Protein AF-A0A3N5WA86-F1 (afdb_monomer)

Sequence (117 aa):
MMRLDRMAFIHIVVSLFLLVSLILGGTAHGENGILPVDRFRGGVNGEGNPTGWKLEKTPGPNSRYVIEKEKEDYLLRLLSVNDGFGLRKEISFDIRQYPYLSWWWKAGQLPKGGDIR

Foldseek 3Di:
DDDDPPVNVVVVVVVVVVVVVVVPPDPPPLCLDDDDPDQLPQAADPVRHRVQKDKPDDADPVWDWDWDDDPPTIDIDTGHDPDDIDIDHDDDDDCVSVVDDDDDDDDPDAPDVRPPD

Nearest PDB structures (foldseek):
  2aze-assembly1_B  TM=3.548E-01  e=7.600E-01  Homo sapiens
  4ec7-assembly1_B  TM=2.720E-01  e=2.984E+00  Naja atra
  1b35-assembly1_B  TM=3.211E-01  e=3.871E+00  Cricket paralysis virus

Mean predicted aligned error: 11.3 Å

Secondary structure (DSSP, 8-state):
-----HHHHHHHHHHHHHHHHHHH------------S--STT-B-TTSSBTTEEESSPPPTT-EEEEEEETTEEEEEEE-SSS---EEE-----TTT----------S-PPTT----

Solvent-accessible surface area (backbone atoms only — not comparable to full-atom values): 8057 Å² total; per-residue (Å²): 137,83,83,74,52,73,64,59,55,50,51,51,54,53,52,50,51,52,52,50,50,60,72,66,56,69,82,82,76,81,76,88,67,83,83,79,90,76,58,62,79,73,47,57,43,100,85,68,37,50,58,78,42,43,77,74,44,85,61,52,98,80,23,51,72,48,82,43,77,57,92,96,44,39,43,80,48,78,47,71,57,100,60,82,64,51,74,48,65,87,83,89,79,60,55,91,81,55,78,70,90,83,86,87,86,78,85,89,72,74,60,92,83,60,72,84,124

Radius of gyration: 28.8 Å; Cα contacts (8 Å, |Δi|>4): 85; chains: 1; bounding box: 54×28×96 Å

pLDDT: mean 87.56, std 12.15, range [43.56, 97.19]

Structure (mmCIF, N/CA/C/O backbone):
data_AF-A0A3N5WA86-F1
#
_entry.id   AF-A0A3N5WA86-F1
#
loop_
_atom_site.group_PDB
_atom_site.id
_atom_site.type_symbol
_atom_site.label_atom_id
_atom_site.label_alt_id
_atom_site.label_comp_id
_atom_site.label_asym_id
_atom_site.label_entity_id
_atom_site.label_seq_id
_atom_site.pdbx_PDB_ins_code
_atom_site.Cartn_x
_atom_site.Cartn_y
_atom_site.Cartn_z
_atom_site.occupancy
_atom_site.B_iso_or_equiv
_atom_site.auth_seq_id
_atom_site.auth_comp_id
_atom_site.auth_asym_id
_atom_site.auth_atom_id
_atom_site.pdbx_PDB_model_num
ATOM 1 N N . MET A 1 1 ? -29.732 0.638 70.028 1.00 43.56 1 MET A N 1
ATOM 2 C CA . MET A 1 1 ? -30.154 -0.440 69.105 1.00 43.56 1 MET A CA 1
ATOM 3 C C . MET A 1 1 ? -31.140 0.166 68.111 1.00 43.56 1 MET A C 1
ATOM 5 O O . MET A 1 1 ? -32.302 0.352 68.442 1.00 43.56 1 MET A O 1
ATOM 9 N N . MET A 1 2 ? -30.642 0.638 66.967 1.00 49.19 2 MET A N 1
ATOM 10 C CA . MET A 1 2 ? -31.383 1.499 66.036 1.00 49.19 2 MET A CA 1
ATOM 11 C C . MET A 1 2 ? -32.159 0.616 65.047 1.00 49.19 2 MET A C 1
ATOM 13 O O . MET A 1 2 ? -31.551 -0.054 64.216 1.00 49.19 2 MET A O 1
ATOM 17 N N . ARG A 1 3 ? -33.493 0.551 65.174 1.00 60.25 3 ARG A N 1
ATOM 18 C CA . ARG A 1 3 ? -34.367 -0.086 64.175 1.00 60.25 3 ARG A CA 1
ATOM 19 C C . ARG A 1 3 ? -34.386 0.818 62.948 1.00 60.25 3 ARG A C 1
ATOM 21 O O . ARG A 1 3 ? -35.116 1.801 62.919 1.00 60.25 3 ARG A O 1
ATOM 28 N N . LEU A 1 4 ? -33.535 0.515 61.975 1.00 60.59 4 LEU A N 1
ATOM 29 C CA . LEU A 1 4 ? -33.608 1.149 60.669 1.00 60.59 4 LEU A CA 1
ATOM 30 C C . LEU A 1 4 ? -34.960 0.776 60.051 1.00 60.59 4 LEU A C 1
ATOM 32 O O . LEU A 1 4 ? -35.298 -0.407 59.971 1.00 60.59 4 LEU A O 1
ATOM 36 N N . ASP A 1 5 ? -35.748 1.785 59.691 1.00 80.12 5 ASP A N 1
ATOM 37 C CA . ASP A 1 5 ? -37.087 1.586 59.152 1.00 80.12 5 ASP A CA 1
ATOM 38 C C . ASP A 1 5 ? -36.992 0.731 57.882 1.00 80.12 5 ASP A C 1
ATOM 40 O O . ASP A 1 5 ? -36.166 0.993 57.003 1.00 80.12 5 ASP A O 1
ATOM 44 N N . ARG A 1 6 ? -37.787 -0.339 57.791 1.00 76.25 6 ARG A N 1
ATOM 45 C CA . ARG A 1 6 ? -37.626 -1.374 56.750 1.00 76.25 6 ARG A CA 1
ATOM 46 C C . ARG A 1 6 ? -37.711 -0.779 55.337 1.00 76.25 6 ARG A C 1
ATOM 48 O O . ARG A 1 6 ? -37.039 -1.258 54.429 1.00 76.25 6 ARG A O 1
ATOM 55 N N . MET A 1 7 ? -38.476 0.302 55.183 1.00 77.12 7 MET A N 1
ATOM 56 C CA . MET A 1 7 ? -38.585 1.084 53.948 1.00 77.12 7 MET A CA 1
ATOM 57 C C . MET A 1 7 ? -37.319 1.896 53.642 1.00 77.12 7 MET A C 1
ATOM 59 O O . MET A 1 7 ? -36.867 1.914 52.500 1.00 77.12 7 MET A O 1
ATOM 63 N N . ALA A 1 8 ? -36.692 2.507 54.652 1.00 81.06 8 ALA A N 1
ATOM 64 C CA . ALA A 1 8 ? -35.442 3.250 54.485 1.00 81.06 8 ALA A CA 1
ATOM 65 C C . ALA A 1 8 ? -34.293 2.329 54.047 1.00 81.06 8 ALA A C 1
ATOM 67 O O . ALA A 1 8 ? -33.507 2.690 53.173 1.00 81.06 8 ALA A O 1
ATOM 68 N N . PHE A 1 9 ? -34.240 1.106 54.586 1.00 83.75 9 PHE A N 1
ATOM 69 C CA . PHE A 1 9 ? -33.268 0.098 54.157 1.00 83.75 9 PHE A CA 1
ATOM 70 C C . PHE A 1 9 ? -33.450 -0.293 52.682 1.00 83.75 9 PHE A C 1
ATOM 72 O O . PHE A 1 9 ? -32.474 -0.352 51.936 1.00 83.75 9 PHE A O 1
ATOM 79 N N . ILE A 1 10 ? -34.695 -0.493 52.233 1.00 87.19 10 ILE A N 1
ATOM 80 C CA . ILE A 1 10 ? -35.001 -0.831 50.834 1.00 87.19 10 ILE A CA 1
ATOM 81 C C . ILE A 1 10 ? -34.590 0.308 49.893 1.00 87.19 10 ILE A C 1
ATOM 83 O O . ILE A 1 10 ? -33.934 0.056 48.883 1.00 87.19 10 ILE A O 1
ATOM 87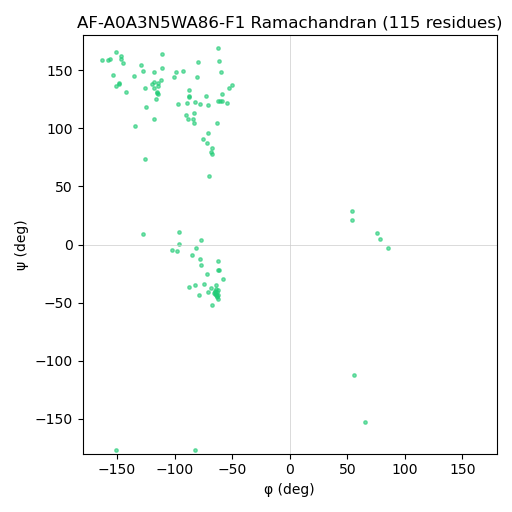 N N . HIS A 1 11 ? -34.905 1.560 50.232 1.00 88.62 11 HIS A N 1
ATOM 88 C CA . HIS A 1 11 ? -34.523 2.710 49.408 1.00 88.62 11 HIS A CA 1
ATOM 89 C C . HIS A 1 11 ? -33.006 2.874 49.285 1.00 88.62 11 HIS A C 1
ATOM 91 O O . HIS A 1 11 ? -32.518 3.171 48.193 1.00 88.62 11 HIS A O 1
ATOM 97 N N . ILE A 1 12 ? -32.257 2.637 50.366 1.00 92.31 12 ILE A N 1
ATOM 98 C CA . ILE A 1 12 ? -30.789 2.678 50.343 1.00 92.31 12 ILE A CA 1
ATOM 99 C C . ILE A 1 12 ? -30.237 1.605 49.403 1.00 92.31 12 ILE A C 1
ATOM 101 O O . ILE A 1 12 ? -29.397 1.913 48.561 1.00 92.31 12 ILE A O 1
ATOM 105 N N . VAL A 1 13 ? -30.733 0.369 49.493 1.00 92.88 13 VAL A N 1
ATOM 106 C CA . VAL A 1 13 ? -30.267 -0.738 48.642 1.00 92.88 13 VAL A CA 1
ATOM 107 C C . VAL A 1 13 ? -30.584 -0.481 47.166 1.00 92.88 13 VAL A C 1
ATOM 109 O O . VAL A 1 13 ? -29.716 -0.676 46.319 1.00 92.88 13 VAL A O 1
ATOM 112 N N . VAL A 1 14 ? -31.785 0.014 46.850 1.00 92.69 14 VAL A N 1
ATOM 113 C CA . VAL A 1 14 ? -32.172 0.356 45.469 1.00 92.69 14 VAL A CA 1
ATOM 114 C C . VAL A 1 14 ? -31.314 1.496 44.925 1.00 92.69 14 VAL A C 1
ATOM 116 O O . VAL A 1 14 ? -30.828 1.415 43.800 1.00 92.69 14 VAL A O 1
ATOM 119 N N . SER A 1 15 ? -31.070 2.531 45.731 1.00 91.50 15 SER A N 1
ATOM 120 C CA . SER A 1 15 ? -30.235 3.669 45.329 1.00 91.50 15 SER A CA 1
ATOM 121 C C . SER A 1 15 ? -28.788 3.240 45.089 1.00 91.50 15 SER A C 1
ATOM 123 O O . SER A 1 15 ? -28.181 3.658 44.107 1.00 91.50 15 SER A O 1
ATOM 125 N N . LEU A 1 16 ? -28.253 2.356 45.938 1.00 93.00 16 LEU A N 1
ATOM 126 C CA . LEU A 1 16 ? -26.912 1.798 45.778 1.00 93.00 16 LEU A CA 1
ATOM 127 C C . LEU A 1 16 ? -26.816 0.934 44.514 1.00 93.00 16 LEU A C 1
ATOM 129 O O . LEU A 1 16 ? -25.855 1.052 43.762 1.00 93.00 16 LEU A O 1
ATOM 133 N N . PHE A 1 17 ? -27.832 0.112 44.244 1.00 90.50 17 PHE A N 1
ATOM 134 C CA . PHE A 1 17 ? -27.888 -0.725 43.048 1.00 90.50 17 PHE A CA 1
ATOM 135 C C . PHE A 1 17 ? -27.965 0.113 41.762 1.00 90.50 17 PHE A C 1
ATOM 137 O O . PHE A 1 17 ? -27.267 -0.181 40.790 1.00 90.50 17 PHE A O 1
ATOM 144 N N . LEU A 1 18 ? -28.752 1.194 41.763 1.00 89.06 18 LEU A N 1
ATOM 145 C CA . LEU A 1 18 ? -28.836 2.137 40.643 1.00 89.06 18 LEU A CA 1
ATOM 146 C C . LEU A 1 18 ? -27.518 2.888 40.427 1.00 89.06 18 LEU A C 1
ATOM 148 O O . LEU A 1 18 ? -27.073 3.018 39.289 1.00 89.06 18 LEU A O 1
ATOM 152 N N . LEU A 1 19 ? -26.862 3.325 41.506 1.00 88.69 19 LEU A N 1
ATOM 153 C CA . LEU A 1 19 ? -25.564 3.997 41.435 1.00 88.69 19 LEU A CA 1
ATOM 154 C C . LEU A 1 19 ? -24.486 3.064 40.862 1.00 88.69 19 LEU A C 1
ATOM 156 O O . LEU A 1 19 ? -23.737 3.452 39.971 1.00 88.69 19 LEU A O 1
ATOM 160 N N . VAL A 1 20 ? -24.449 1.812 41.324 1.00 88.88 20 VAL A N 1
ATOM 161 C CA . VAL A 1 20 ? -23.526 0.779 40.831 1.00 88.88 20 VAL A CA 1
ATOM 162 C C . VAL A 1 20 ? -23.790 0.458 39.359 1.00 88.88 20 VAL A C 1
ATOM 164 O O . VAL A 1 20 ? -22.846 0.351 38.580 1.00 88.88 20 VAL A O 1
ATOM 167 N N . SER A 1 21 ? -25.059 0.384 38.952 1.00 82.94 21 SER A N 1
ATOM 168 C CA . SER A 1 21 ? -25.442 0.163 37.551 1.00 82.94 21 SER A CA 1
ATOM 169 C C . SER A 1 21 ? -25.012 1.319 36.642 1.00 82.94 21 SER A C 1
ATOM 171 O O . SER A 1 21 ? -24.602 1.080 35.510 1.00 82.94 21 SER A O 1
ATOM 173 N N . LEU A 1 22 ? -25.045 2.561 37.138 1.00 80.56 22 LEU A N 1
ATOM 174 C CA . LEU A 1 22 ? -24.550 3.730 36.405 1.00 80.56 22 LEU A CA 1
ATOM 175 C C . LEU A 1 22 ? -23.023 3.712 36.234 1.00 80.56 22 LEU A C 1
ATOM 177 O O . LEU A 1 22 ? -22.527 4.105 35.185 1.00 80.56 22 LEU A O 1
ATOM 181 N N . ILE A 1 23 ? -22.283 3.246 37.245 1.00 80.19 23 ILE A N 1
ATOM 182 C CA . ILE A 1 23 ? -20.811 3.163 37.209 1.00 80.19 23 ILE A CA 1
ATOM 183 C C . ILE A 1 23 ? -20.341 2.004 36.312 1.00 80.19 23 ILE A C 1
ATOM 185 O O . ILE A 1 23 ? -19.315 2.113 35.646 1.00 80.19 23 ILE A O 1
ATOM 189 N N . LEU A 1 24 ? -21.095 0.901 36.273 1.00 73.81 24 LEU A N 1
ATOM 190 C CA . LEU A 1 24 ? -20.816 -0.271 35.430 1.00 73.81 24 LEU A CA 1
ATOM 191 C C . LEU A 1 24 ? -21.356 -0.144 34.000 1.00 73.81 24 LEU A C 1
ATOM 193 O O . LEU A 1 24 ? -21.040 -0.988 33.159 1.00 73.81 24 LEU A O 1
ATOM 197 N N . GLY A 1 25 ? -22.152 0.888 33.712 1.00 62.97 25 GLY A N 1
ATOM 198 C CA . GLY A 1 25 ? -22.586 1.239 32.366 1.00 62.97 25 GLY A CA 1
ATOM 199 C C . GLY A 1 25 ? -21.401 1.729 31.539 1.00 62.97 25 GLY A C 1
ATOM 200 O O . GLY A 1 25 ? -21.211 2.930 31.371 1.00 62.97 25 GLY A O 1
ATOM 201 N N . GLY A 1 26 ? -20.578 0.798 31.054 1.00 60.81 26 GLY A N 1
ATOM 202 C CA . GLY A 1 26 ? -19.458 1.098 30.172 1.00 60.81 26 GLY A CA 1
ATOM 203 C C . GLY A 1 26 ? -19.929 1.913 28.970 1.00 60.81 26 GLY A C 1
ATOM 204 O O . GLY A 1 26 ? -20.954 1.609 28.355 1.00 60.81 26 GLY A O 1
ATOM 205 N N . THR A 1 27 ? -19.184 2.961 28.629 1.00 56.97 27 THR A N 1
ATOM 206 C CA . THR A 1 27 ? -19.403 3.705 27.394 1.00 56.97 27 THR A CA 1
ATOM 207 C C . THR A 1 27 ? -19.148 2.760 26.224 1.00 56.97 27 THR A C 1
ATOM 209 O O . THR A 1 27 ? -18.009 2.433 25.900 1.00 56.97 27 THR A O 1
ATOM 212 N N . ALA A 1 28 ? -20.215 2.294 25.575 1.00 52.84 28 ALA A N 1
ATOM 213 C CA . ALA A 1 28 ? -20.109 1.651 24.274 1.00 52.84 28 ALA A CA 1
ATOM 214 C C . ALA A 1 28 ? -19.687 2.722 23.258 1.00 52.84 28 ALA A C 1
ATOM 216 O O . ALA A 1 28 ? -20.517 3.349 22.601 1.00 52.84 28 ALA A O 1
ATOM 217 N N . HIS A 1 29 ? -18.385 2.993 23.181 1.00 51.31 29 HIS A N 1
ATOM 218 C CA . HIS A 1 29 ? -17.813 3.817 22.130 1.00 51.31 29 HIS A CA 1
ATOM 219 C C . HIS A 1 29 ? -17.784 2.962 20.863 1.00 51.31 29 HIS A C 1
ATOM 221 O O . HIS A 1 29 ? -16.854 2.197 20.621 1.00 51.31 29 HIS A O 1
ATOM 227 N N . GLY A 1 30 ? -18.858 3.039 20.077 1.00 52.00 30 GLY A N 1
ATOM 228 C CA . GLY A 1 30 ? -18.840 2.590 18.692 1.00 52.00 30 GLY A CA 1
ATOM 229 C C . GLY A 1 30 ? -17.942 3.529 17.899 1.00 52.00 30 GLY A C 1
ATOM 230 O O . GLY A 1 30 ? -18.429 4.459 17.260 1.00 52.00 30 GLY A O 1
ATOM 231 N N . GLU A 1 31 ? -16.627 3.342 17.990 1.00 55.16 31 GLU A N 1
ATOM 232 C CA . GLU A 1 31 ? -15.685 4.048 17.135 1.00 55.16 31 GLU A CA 1
ATOM 233 C C . GLU A 1 31 ? -15.814 3.454 15.728 1.00 55.16 31 GLU A C 1
ATOM 235 O O . GLU A 1 31 ? -15.128 2.506 15.356 1.00 55.16 31 GLU A O 1
ATOM 240 N N . ASN A 1 32 ? -16.750 3.995 14.942 1.00 64.38 32 ASN A N 1
ATOM 241 C CA . ASN A 1 32 ? -16.8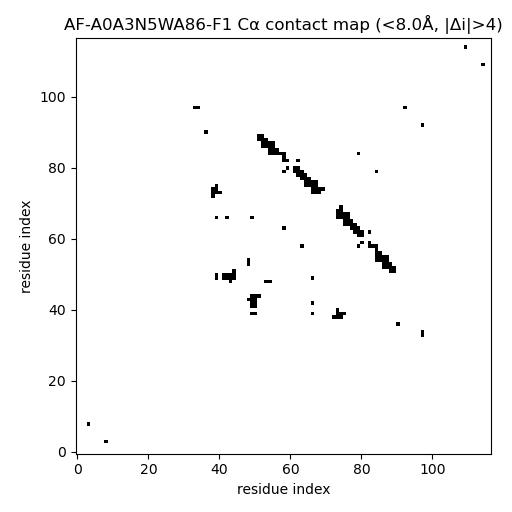74 3.747 13.504 1.00 64.38 32 ASN A CA 1
ATOM 242 C C . ASN A 1 32 ? -15.692 4.414 12.770 1.00 64.38 32 ASN A C 1
ATOM 244 O O . ASN A 1 32 ? -15.870 5.335 11.973 1.00 64.38 32 ASN A O 1
ATOM 248 N N . GLY A 1 33 ? -14.468 4.020 13.122 1.00 79.75 33 GLY A N 1
ATOM 249 C CA . GLY A 1 33 ? -13.231 4.553 12.571 1.00 79.75 33 GLY A CA 1
ATOM 250 C C . GLY A 1 33 ? -12.905 3.943 11.209 1.00 79.75 33 GLY A C 1
ATOM 251 O O . GLY A 1 33 ? -13.337 2.844 10.872 1.00 79.75 33 GLY A O 1
ATOM 252 N N . ILE A 1 34 ? -12.105 4.648 10.414 1.00 89.62 34 ILE A N 1
ATOM 253 C CA . ILE A 1 34 ? -11.469 4.077 9.222 1.00 89.62 34 ILE A CA 1
ATOM 254 C C . ILE A 1 34 ? -10.149 3.456 9.670 1.00 89.62 34 ILE A C 1
ATOM 256 O O . ILE A 1 34 ? -9.330 4.154 10.263 1.00 89.62 34 ILE A O 1
ATOM 260 N N . LEU A 1 35 ? -9.911 2.184 9.340 1.00 92.56 35 LEU A N 1
ATOM 261 C CA . LEU A 1 35 ? -8.586 1.573 9.449 1.00 92.56 35 LEU A CA 1
ATOM 262 C C . LEU A 1 35 ? -7.771 1.915 8.187 1.00 92.56 35 LEU A C 1
ATOM 264 O O . LEU A 1 35 ? -8.044 1.353 7.122 1.00 92.56 35 LEU A O 1
ATOM 268 N N . PRO A 1 36 ? -6.794 2.842 8.239 1.00 92.25 36 PRO A N 1
ATOM 269 C CA . PRO A 1 36 ? -6.021 3.194 7.055 1.00 92.25 36 PRO A CA 1
ATOM 270 C C . PRO A 1 36 ? -5.086 2.044 6.662 1.00 92.25 36 PRO A C 1
ATOM 272 O O . PRO A 1 36 ? -4.182 1.689 7.415 1.00 92.25 36 PRO A O 1
ATOM 275 N N . VAL A 1 37 ? -5.255 1.506 5.450 1.00 94.12 37 VAL A N 1
ATOM 276 C CA . VAL A 1 37 ? -4.308 0.527 4.887 1.00 94.12 37 VAL A CA 1
ATOM 277 C C . VAL A 1 37 ? -2.968 1.203 4.611 1.00 94.12 37 VAL A C 1
ATOM 279 O O . VAL A 1 37 ? -1.924 0.729 5.060 1.00 94.12 37 VAL A O 1
ATOM 282 N N .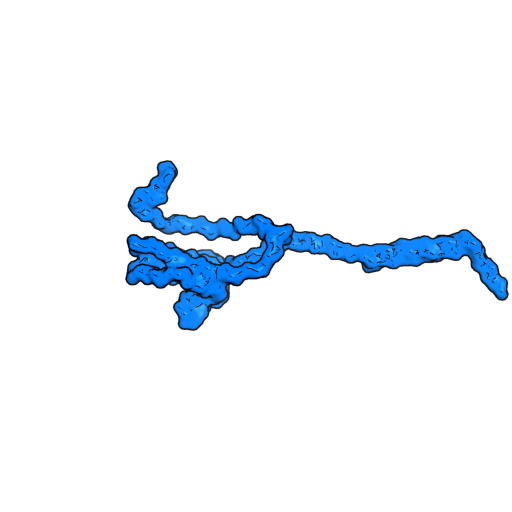 ASP A 1 38 ? -2.986 2.327 3.893 1.00 94.56 38 ASP A N 1
ATOM 283 C CA . ASP A 1 38 ? -1.815 3.174 3.696 1.00 94.56 38 ASP A CA 1
ATOM 284 C C . ASP A 1 38 ? -2.195 4.580 3.210 1.00 94.56 38 ASP A C 1
ATOM 286 O O . ASP A 1 38 ? -3.267 4.794 2.646 1.00 94.56 38 ASP A O 1
ATOM 290 N N . ARG A 1 39 ? -1.285 5.532 3.421 1.00 93.38 39 ARG A N 1
ATOM 291 C CA . ARG A 1 39 ? -1.292 6.879 2.819 1.00 93.38 39 ARG A CA 1
ATOM 292 C C . ARG A 1 39 ? 0.040 7.206 2.134 1.00 93.38 39 ARG A C 1
ATOM 294 O O . ARG A 1 39 ? 0.302 8.363 1.833 1.00 93.38 39 ARG A O 1
ATOM 301 N N . PHE A 1 40 ? 0.919 6.212 2.002 1.00 94.69 40 PHE A N 1
ATOM 302 C CA . PHE A 1 40 ? 2.255 6.245 1.407 1.00 94.69 40 PHE A CA 1
ATOM 303 C C . PHE A 1 40 ? 3.209 7.308 1.983 1.00 94.69 40 PHE A C 1
ATOM 305 O O . PHE A 1 40 ? 4.216 7.651 1.373 1.00 94.69 40 PHE A O 1
ATOM 312 N N . ARG A 1 41 ? 2.939 7.796 3.203 1.00 92.88 41 ARG A N 1
ATOM 313 C CA . ARG A 1 41 ? 3.780 8.783 3.910 1.00 92.88 41 ARG A CA 1
ATOM 314 C C . ARG A 1 41 ? 5.045 8.180 4.525 1.00 92.88 41 ARG A C 1
ATOM 316 O O . ARG A 1 41 ? 5.970 8.915 4.844 1.00 92.88 41 ARG A O 1
ATOM 323 N N . GLY A 1 42 ? 5.085 6.858 4.692 1.00 89.75 42 GLY A N 1
ATOM 324 C CA . GLY A 1 42 ? 6.208 6.133 5.297 1.00 89.75 42 GLY A CA 1
ATOM 325 C C . GLY A 1 42 ? 7.420 5.937 4.380 1.00 89.75 42 GLY A C 1
ATOM 326 O O . GLY A 1 42 ? 8.358 5.253 4.782 1.00 89.75 42 GLY A O 1
ATOM 327 N N . GLY A 1 43 ? 7.395 6.487 3.161 1.00 92.31 43 GLY A N 1
ATOM 328 C CA . GLY A 1 43 ? 8.482 6.361 2.191 1.00 92.31 43 GLY A CA 1
ATOM 329 C C . GLY A 1 43 ? 8.702 4.924 1.710 1.00 92.31 43 GLY A C 1
ATOM 330 O O . GLY A 1 43 ? 7.771 4.114 1.680 1.00 92.31 43 GLY A O 1
ATOM 331 N N . VAL A 1 44 ? 9.942 4.633 1.317 1.00 95.50 44 VAL A N 1
ATOM 332 C CA . VAL A 1 44 ? 10.378 3.318 0.835 1.00 95.50 44 VAL A CA 1
ATOM 333 C C . VAL A 1 44 ? 11.328 2.647 1.827 1.00 95.50 44 VAL A C 1
ATOM 335 O O . VAL A 1 44 ? 12.049 3.319 2.564 1.00 95.50 44 VAL A O 1
ATOM 338 N N . ASN A 1 45 ? 11.337 1.319 1.836 1.00 94.19 45 ASN A N 1
ATOM 339 C CA . ASN A 1 45 ? 12.275 0.502 2.595 1.00 94.19 45 ASN A CA 1
ATOM 340 C C . ASN A 1 45 ? 13.615 0.335 1.843 1.00 94.19 45 ASN A C 1
ATOM 342 O O . ASN A 1 45 ? 13.806 0.875 0.753 1.00 94.19 45 ASN A O 1
ATOM 346 N N . GLY A 1 46 ? 14.541 -0.448 2.409 1.00 91.94 46 GLY A N 1
ATOM 347 C CA . GLY A 1 46 ? 15.859 -0.707 1.808 1.00 91.94 46 GLY A CA 1
ATOM 348 C C . GLY A 1 46 ? 15.833 -1.419 0.446 1.00 91.94 46 GLY A C 1
ATOM 349 O O . GLY A 1 46 ? 16.835 -1.406 -0.258 1.00 91.94 46 GLY A O 1
ATOM 350 N N . GLU A 1 47 ? 14.697 -1.999 0.055 1.00 90.81 47 GLU A N 1
ATOM 351 C CA . GLU A 1 47 ? 14.483 -2.638 -1.251 1.00 90.81 47 GLU A CA 1
ATOM 352 C C . GLU A 1 47 ? 13.813 -1.689 -2.263 1.00 90.81 47 GLU A C 1
ATOM 354 O O . GLU A 1 47 ? 13.529 -2.084 -3.390 1.00 90.81 47 GLU A O 1
ATOM 359 N N . GLY A 1 48 ? 13.512 -0.446 -1.868 1.00 92.12 48 GLY A N 1
ATOM 360 C CA . GLY A 1 48 ? 12.773 0.512 -2.694 1.00 92.12 48 GLY A CA 1
ATOM 361 C C . GLY A 1 48 ? 11.257 0.276 -2.731 1.00 92.12 48 GLY A C 1
ATOM 362 O O . GLY A 1 48 ? 10.543 0.986 -3.439 1.00 92.12 48 GLY A O 1
ATOM 363 N N . ASN A 1 49 ? 10.738 -0.679 -1.956 1.00 96.19 49 ASN A N 1
ATOM 364 C CA . ASN A 1 49 ? 9.303 -0.929 -1.813 1.00 96.19 49 ASN A CA 1
ATOM 365 C C . ASN A 1 49 ? 8.681 0.066 -0.826 1.00 96.19 49 ASN A C 1
ATOM 367 O O . ASN A 1 49 ? 9.325 0.380 0.175 1.00 96.19 49 ASN A O 1
ATOM 371 N N . PRO A 1 50 ? 7.435 0.540 -1.026 1.00 96.50 50 PRO A N 1
ATOM 372 C CA . PRO A 1 50 ? 6.728 1.297 0.002 1.00 96.50 50 PRO A CA 1
ATOM 373 C C . PRO A 1 50 ? 6.765 0.568 1.348 1.00 96.50 50 PRO A C 1
ATOM 375 O O . PRO A 1 50 ? 6.594 -0.650 1.403 1.00 96.50 50 PRO A O 1
ATOM 378 N N . THR A 1 51 ? 7.000 1.290 2.440 1.00 95.06 51 THR A N 1
ATOM 379 C CA . THR A 1 51 ? 7.184 0.673 3.762 1.00 95.06 51 THR A CA 1
ATOM 380 C C . THR A 1 51 ? 6.010 -0.247 4.134 1.00 95.06 51 THR A C 1
ATOM 382 O O . THR A 1 51 ? 4.857 0.177 4.184 1.00 95.06 51 THR A O 1
ATOM 385 N N . GLY A 1 52 ? 6.304 -1.525 4.400 1.00 94.75 52 GLY A N 1
ATOM 386 C CA . GLY A 1 52 ? 5.306 -2.556 4.719 1.00 94.75 52 GLY A CA 1
ATOM 387 C C . GLY A 1 52 ? 4.666 -3.246 3.506 1.00 94.75 52 GLY A C 1
ATOM 388 O O . GLY A 1 52 ? 3.885 -4.177 3.689 1.00 94.75 52 GLY A O 1
ATOM 389 N N . TRP A 1 53 ? 5.009 -2.838 2.285 1.00 97.19 53 TRP A N 1
ATOM 390 C CA . TRP A 1 53 ? 4.580 -3.488 1.049 1.00 97.19 53 TRP A CA 1
ATOM 391 C C . TRP A 1 53 ? 5.667 -4.418 0.517 1.00 97.19 53 TRP A C 1
ATOM 393 O O . TRP A 1 53 ? 6.862 -4.165 0.665 1.00 97.19 53 TRP A O 1
ATOM 403 N N . LYS A 1 54 ? 5.235 -5.495 -0.132 1.00 96.50 54 LYS A N 1
ATOM 404 C CA . LYS A 1 54 ? 6.089 -6.466 -0.813 1.00 96.50 54 LYS A CA 1
ATOM 405 C C . LYS A 1 54 ? 5.732 -6.496 -2.291 1.00 96.50 54 LYS A C 1
ATOM 407 O O . LYS A 1 54 ? 4.554 -6.486 -2.648 1.00 96.50 54 LYS A O 1
ATOM 412 N N . LEU A 1 55 ? 6.750 -6.548 -3.137 1.00 96.44 55 LEU A N 1
ATOM 413 C CA . LEU A 1 55 ? 6.591 -6.723 -4.573 1.00 96.44 55 LEU A CA 1
ATOM 414 C C . LEU A 1 55 ? 6.170 -8.169 -4.876 1.00 96.44 55 LEU A C 1
ATOM 416 O O . LEU A 1 55 ? 6.812 -9.107 -4.410 1.00 96.44 55 LEU A O 1
ATOM 420 N N . GLU A 1 56 ? 5.094 -8.359 -5.639 1.00 95.25 56 GLU A N 1
ATOM 421 C CA . GLU A 1 56 ? 4.598 -9.702 -5.983 1.00 95.25 56 GLU A CA 1
ATOM 422 C C . GLU A 1 56 ? 5.358 -10.319 -7.158 1.00 95.25 56 GLU A C 1
ATOM 424 O O . GLU A 1 56 ? 5.579 -11.528 -7.208 1.00 95.25 56 GLU A O 1
ATOM 429 N N . LYS A 1 57 ? 5.764 -9.478 -8.111 1.00 94.06 57 LYS A N 1
ATOM 430 C CA . LYS A 1 57 ? 6.519 -9.867 -9.299 1.00 94.06 57 LYS A CA 1
ATOM 431 C C . LYS A 1 57 ? 7.432 -8.725 -9.715 1.00 94.06 57 LYS A C 1
ATOM 433 O O . LYS A 1 57 ? 7.014 -7.571 -9.709 1.00 94.06 57 LYS A O 1
ATOM 438 N N . THR A 1 58 ? 8.654 -9.051 -10.118 1.00 93.81 58 THR A N 1
ATOM 439 C CA . THR A 1 58 ? 9.596 -8.071 -10.663 1.00 93.81 58 THR A CA 1
ATOM 440 C C . THR A 1 58 ? 9.024 -7.422 -11.933 1.00 93.81 58 THR A C 1
ATOM 442 O O . THR A 1 58 ? 8.679 -8.155 -12.867 1.00 93.81 58 THR A O 1
ATOM 445 N N . PRO A 1 59 ? 8.908 -6.080 -11.988 1.00 95.56 59 PRO A N 1
ATOM 446 C CA . PRO A 1 59 ? 8.535 -5.370 -13.203 1.00 95.56 59 PRO A CA 1
ATOM 447 C C . PRO A 1 59 ? 9.537 -5.641 -14.327 1.00 95.56 59 PRO A C 1
ATOM 4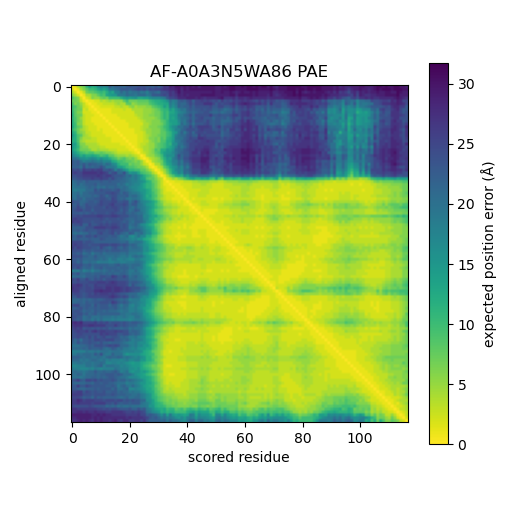49 O O . PRO A 1 59 ? 10.732 -5.821 -14.086 1.00 95.56 59 PRO A O 1
ATOM 452 N N . GLY A 1 60 ? 9.058 -5.638 -15.567 1.00 96.06 60 GLY A N 1
ATOM 453 C CA . GLY A 1 60 ? 9.914 -5.601 -16.742 1.00 96.06 60 GLY A CA 1
ATOM 454 C C . GLY A 1 60 ? 10.748 -4.313 -16.802 1.00 96.06 60 GLY A C 1
ATOM 455 O O . GLY A 1 60 ? 10.480 -3.353 -16.082 1.00 96.06 60 GLY A O 1
ATOM 456 N N . PRO A 1 61 ? 11.735 -4.238 -17.708 1.00 96.38 61 PRO A N 1
ATOM 457 C CA . PRO A 1 61 ? 12.710 -3.141 -17.750 1.00 96.38 61 PRO A CA 1
ATOM 458 C C . PRO A 1 61 ? 12.098 -1.751 -17.996 1.00 96.38 61 PRO A C 1
ATOM 460 O O . PRO A 1 61 ? 12.710 -0.741 -17.662 1.00 96.38 61 PRO A O 1
ATOM 463 N N . ASN A 1 62 ? 10.895 -1.693 -18.574 1.00 96.69 62 ASN A N 1
ATOM 464 C CA . ASN A 1 62 ? 10.176 -0.448 -18.863 1.00 96.69 62 ASN A CA 1
ATOM 465 C C . ASN A 1 62 ? 9.050 -0.153 -17.860 1.00 96.69 62 ASN A C 1
ATOM 467 O O . ASN A 1 62 ? 8.422 0.906 -17.928 1.00 96.69 62 ASN A O 1
ATOM 471 N N . SER A 1 63 ? 8.798 -1.081 -16.944 1.00 96.62 63 SER A N 1
ATOM 472 C CA . SER A 1 63 ? 7.737 -1.007 -15.953 1.00 96.62 63 SER A CA 1
ATOM 473 C C . SER A 1 63 ? 8.308 -0.581 -14.616 1.00 96.62 63 SER A C 1
ATOM 475 O O . SER A 1 63 ? 9.437 -0.913 -14.263 1.00 96.62 63 SER A O 1
ATOM 477 N N . ARG A 1 64 ? 7.544 0.207 -13.865 1.00 95.88 64 ARG A N 1
ATOM 478 C CA . ARG A 1 64 ? 8.019 0.769 -12.601 1.00 95.88 64 ARG A CA 1
ATOM 479 C C . ARG A 1 64 ? 6.874 1.157 -11.690 1.00 95.88 64 ARG A C 1
ATOM 481 O O . ARG A 1 64 ? 5.765 1.440 -12.141 1.00 95.88 64 ARG A O 1
ATOM 488 N N . TYR A 1 65 ? 7.190 1.250 -10.410 1.00 96.44 65 TYR A N 1
ATOM 489 C CA . TYR A 1 65 ? 6.338 1.855 -9.402 1.00 96.44 65 TYR A CA 1
ATOM 490 C C . TYR A 1 65 ? 7.121 2.906 -8.630 1.00 96.44 65 TYR A C 1
ATOM 492 O O . TYR A 1 65 ? 8.339 2.813 -8.490 1.00 96.44 65 TYR A O 1
ATOM 500 N N . VAL A 1 66 ? 6.418 3.933 -8.168 1.00 95.88 66 VAL A N 1
ATOM 501 C CA . VAL A 1 66 ? 7.018 5.040 -7.424 1.00 95.88 66 VAL A CA 1
ATOM 502 C C . VAL A 1 66 ? 5.976 5.668 -6.506 1.00 95.88 66 VAL A C 1
ATOM 504 O O . VAL A 1 66 ? 4.792 5.721 -6.843 1.00 95.88 66 VAL A O 1
ATOM 507 N N . ILE A 1 67 ? 6.416 6.134 -5.337 1.00 96.44 67 ILE A N 1
ATOM 508 C CA . ILE A 1 67 ? 5.596 6.994 -4.485 1.00 96.44 67 ILE A CA 1
ATOM 509 C C . ILE A 1 67 ? 5.728 8.424 -5.001 1.00 96.44 67 ILE A C 1
ATOM 511 O O . ILE A 1 67 ? 6.828 8.970 -5.054 1.00 96.44 67 ILE A O 1
ATOM 515 N N . GLU A 1 68 ? 4.607 9.038 -5.352 1.00 94.25 68 GLU A N 1
ATOM 516 C CA . GLU A 1 68 ? 4.550 10.422 -5.808 1.00 94.25 68 GLU A CA 1
ATOM 517 C C . GLU A 1 68 ? 3.715 11.272 -4.867 1.00 94.25 68 GLU A C 1
ATOM 519 O O . GLU A 1 68 ? 2.748 10.803 -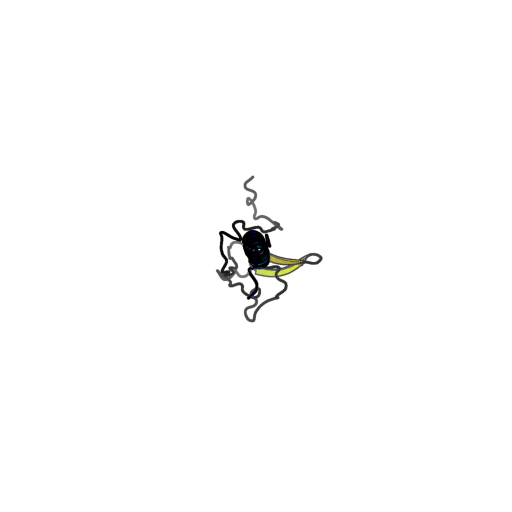4.268 1.00 94.25 68 GLU A O 1
ATOM 524 N N . LYS A 1 69 ? 4.080 12.548 -4.762 1.00 93.31 69 LYS A N 1
ATOM 525 C CA . LYS A 1 69 ? 3.286 13.545 -4.056 1.00 93.31 69 LYS A CA 1
ATOM 526 C C . LYS A 1 69 ? 2.287 14.171 -5.028 1.00 93.31 69 LYS A C 1
ATOM 528 O O . LYS A 1 69 ? 2.691 14.764 -6.025 1.00 93.31 69 LYS A O 1
ATOM 533 N N . GLU A 1 70 ? 0.998 14.085 -4.719 1.00 89.50 70 GLU A N 1
ATOM 534 C CA . GLU A 1 70 ? -0.072 14.784 -5.432 1.00 89.50 70 GLU A CA 1
ATOM 535 C C . GLU A 1 70 ? -0.761 15.743 -4.452 1.00 89.50 70 GLU A C 1
ATOM 537 O O . GLU A 1 70 ? -1.463 15.332 -3.531 1.00 89.50 70 GLU A O 1
ATOM 542 N N . LYS A 1 71 ? -0.532 17.051 -4.634 1.00 89.19 71 LYS A N 1
ATOM 543 C CA . LYS A 1 71 ? -0.960 18.111 -3.700 1.00 89.19 71 LYS A CA 1
ATOM 544 C C . LYS A 1 71 ? -0.427 17.871 -2.275 1.00 89.19 71 LYS A C 1
ATOM 546 O O . LYS A 1 71 ? 0.778 17.988 -2.050 1.00 89.19 71 LYS A O 1
ATOM 551 N N . GLU A 1 72 ? -1.307 17.574 -1.323 1.00 88.62 72 GLU A N 1
ATOM 552 C CA . GLU A 1 72 ? -0.980 17.322 0.087 1.00 88.62 72 GLU A CA 1
ATOM 553 C C . GLU A 1 72 ? -0.870 15.826 0.424 1.00 88.62 72 GLU A C 1
ATOM 555 O O . GLU A 1 72 ? -0.463 15.472 1.534 1.00 88.62 72 GLU A O 1
ATOM 560 N N . ASP A 1 73 ? -1.180 14.948 -0.531 1.00 90.25 73 ASP A N 1
ATOM 561 C CA . ASP A 1 73 ? -1.189 13.502 -0.342 1.00 90.25 73 ASP A CA 1
ATOM 562 C C . ASP A 1 73 ? -0.067 12.804 -1.116 1.00 90.25 73 ASP A C 1
ATOM 564 O O . ASP A 1 73 ? 0.566 13.370 -2.010 1.00 90.25 73 ASP A O 1
ATOM 568 N N . TYR A 1 74 ? 0.192 11.555 -0.732 1.00 94.00 74 TYR A N 1
ATOM 569 C CA . TYR A 1 74 ? 1.110 10.661 -1.425 1.00 94.00 74 TYR A CA 1
ATOM 570 C C . TYR A 1 74 ? 0.326 9.495 -2.013 1.00 94.00 74 TYR A C 1
ATOM 572 O O . TYR A 1 74 ? -0.570 8.943 -1.371 1.00 94.00 74 TYR A O 1
ATOM 580 N N . LEU A 1 75 ? 0.688 9.106 -3.228 1.00 94.19 75 LEU A N 1
ATOM 581 C CA . LEU A 1 75 ? 0.082 8.002 -3.954 1.00 94.19 75 LEU A CA 1
ATOM 582 C C . LEU A 1 75 ? 1.150 7.050 -4.470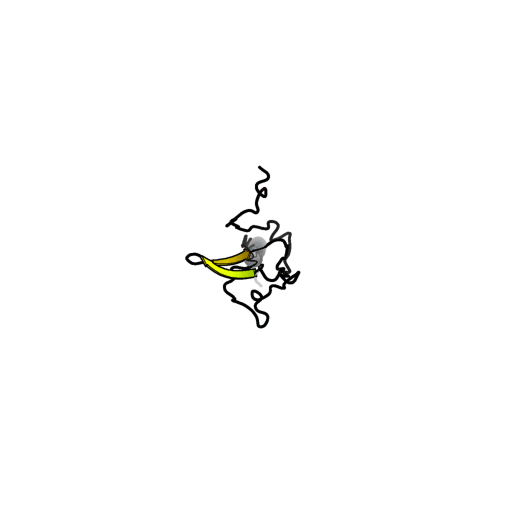 1.00 94.19 75 LEU A C 1
ATOM 584 O O . LEU A 1 75 ? 2.288 7.440 -4.724 1.00 94.19 75 LEU A O 1
ATOM 588 N N . LEU A 1 76 ? 0.757 5.797 -4.658 1.00 95.69 76 LEU A N 1
ATOM 589 C CA . LEU A 1 76 ? 1.552 4.812 -5.371 1.00 95.69 76 LEU A CA 1
ATOM 590 C C . LEU A 1 76 ? 1.175 4.861 -6.853 1.00 95.69 76 LEU A C 1
ATOM 592 O O . LEU A 1 76 ? 0.066 4.476 -7.227 1.00 95.69 76 LEU A O 1
ATOM 596 N N . ARG A 1 77 ? 2.094 5.322 -7.704 1.00 95.25 77 ARG A N 1
ATOM 597 C CA . ARG A 1 77 ? 1.939 5.234 -9.157 1.00 95.25 77 ARG A CA 1
ATOM 598 C C . ARG A 1 77 ? 2.471 3.892 -9.637 1.00 95.25 77 ARG A C 1
ATOM 600 O O . ARG A 1 77 ? 3.593 3.513 -9.309 1.00 95.25 77 ARG A O 1
ATOM 607 N N . LEU A 1 78 ? 1.684 3.225 -10.474 1.00 95.50 78 LEU A N 1
ATOM 608 C CA . LEU A 1 78 ? 2.045 1.995 -11.174 1.00 95.50 78 LEU A CA 1
ATOM 609 C C . LEU A 1 78 ? 2.103 2.291 -12.679 1.00 95.50 78 LEU A C 1
ATOM 611 O O . LEU A 1 78 ? 1.165 2.868 -13.230 1.00 95.50 78 LEU A O 1
ATOM 615 N N . LEU A 1 79 ? 3.200 1.916 -13.337 1.00 95.19 79 LEU A N 1
ATOM 616 C CA . LEU A 1 79 ? 3.353 1.951 -14.791 1.00 95.19 79 LEU A CA 1
ATOM 617 C C . LEU A 1 79 ? 3.747 0.560 -15.280 1.00 95.19 79 LEU A C 1
ATOM 619 O O . LEU A 1 79 ? 4.829 0.079 -14.945 1.00 95.19 79 LEU A O 1
ATOM 623 N N . SER A 1 80 ? 2.898 -0.036 -16.110 1.00 94.06 80 SER A N 1
ATOM 624 C CA . SER A 1 80 ? 3.136 -1.337 -16.738 1.00 94.06 80 SER A CA 1
ATOM 625 C C . SER A 1 80 ? 3.268 -1.173 -18.251 1.00 94.06 80 SER A C 1
ATOM 627 O O . SER A 1 80 ? 2.494 -0.445 -18.875 1.00 94.06 80 SER A O 1
ATOM 629 N N . VAL A 1 81 ? 4.254 -1.842 -18.845 1.00 94.81 81 VAL A N 1
ATOM 630 C CA . VAL A 1 81 ? 4.590 -1.769 -20.270 1.00 94.81 81 VAL A CA 1
ATOM 631 C C . VAL A 1 81 ? 4.797 -3.188 -20.786 1.00 94.81 81 VAL A C 1
ATOM 633 O O . VAL A 1 81 ? 5.849 -3.788 -20.578 1.00 94.81 81 VAL A O 1
ATOM 636 N N . ASN A 1 82 ? 3.787 -3.713 -21.488 1.00 92.19 82 ASN A N 1
ATOM 637 C CA . ASN A 1 82 ? 3.754 -5.090 -22.004 1.00 92.19 82 ASN A CA 1
ATOM 638 C C . ASN A 1 82 ? 4.002 -6.166 -20.926 1.00 92.19 82 ASN A C 1
ATOM 640 O O . ASN A 1 82 ? 4.512 -7.246 -21.219 1.00 92.19 82 ASN A O 1
ATOM 644 N N . ASP A 1 83 ? 3.639 -5.876 -19.678 1.00 92.25 83 ASP A N 1
ATOM 645 C CA . ASP A 1 83 ? 3.739 -6.782 -18.542 1.00 92.25 83 ASP A CA 1
ATOM 646 C C . ASP A 1 83 ? 2.649 -6.485 -17.495 1.00 92.25 83 ASP A C 1
ATOM 648 O O . ASP A 1 83 ? 1.778 -5.637 -17.689 1.00 92.25 83 ASP A O 1
ATOM 652 N N . GLY A 1 84 ? 2.696 -7.214 -16.381 1.00 91.56 84 GLY A N 1
ATOM 653 C CA . GLY A 1 84 ? 1.854 -6.983 -15.214 1.00 91.56 84 GLY A CA 1
ATOM 654 C C . GLY A 1 84 ? 2.604 -7.369 -13.946 1.00 91.56 84 GLY A C 1
ATOM 655 O O . GLY A 1 84 ? 3.299 -8.393 -13.924 1.00 91.56 84 GLY A O 1
ATOM 656 N N . PHE A 1 85 ? 2.471 -6.532 -12.920 1.00 95.56 85 PHE A N 1
ATOM 657 C CA . PHE A 1 85 ? 3.045 -6.706 -11.589 1.00 95.56 85 PHE A CA 1
ATOM 658 C C . PHE A 1 85 ? 2.156 -6.015 -10.545 1.00 95.56 85 PHE A C 1
ATOM 660 O O . PHE A 1 85 ? 1.294 -5.206 -10.893 1.00 95.56 85 PHE A O 1
ATOM 667 N N . GLY A 1 86 ? 2.373 -6.334 -9.271 1.00 95.06 86 GLY A N 1
ATOM 668 C CA . GLY A 1 86 ? 1.589 -5.812 -8.156 1.00 95.06 86 GLY A CA 1
ATOM 669 C C . GLY A 1 86 ? 2.430 -5.626 -6.901 1.00 95.06 86 GLY A C 1
ATOM 670 O O . GLY A 1 86 ? 3.529 -6.175 -6.777 1.00 95.06 86 GLY A O 1
ATOM 671 N N . LEU A 1 87 ? 1.904 -4.826 -5.976 1.00 96.19 87 LEU A N 1
ATOM 672 C CA . LEU A 1 87 ? 2.421 -4.702 -4.620 1.00 96.19 87 LEU A CA 1
ATOM 673 C C . LEU A 1 87 ? 1.346 -5.154 -3.640 1.00 96.19 87 LEU A C 1
ATOM 675 O O . LEU A 1 87 ? 0.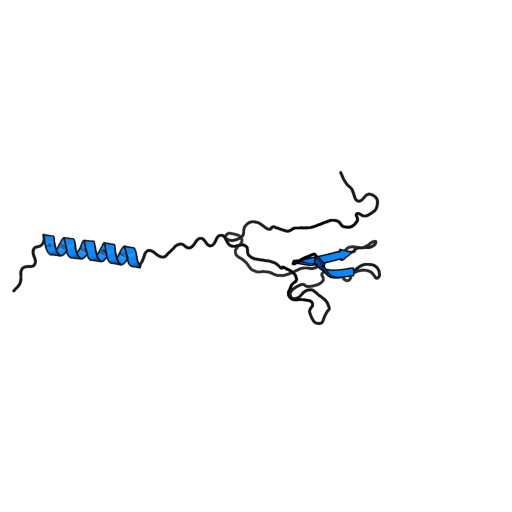173 -4.816 -3.788 1.00 96.19 87 LEU A O 1
ATOM 679 N N . ARG A 1 88 ? 1.771 -5.873 -2.606 1.00 95.94 88 ARG A N 1
ATOM 680 C CA . ARG A 1 88 ? 0.893 -6.454 -1.595 1.00 95.94 88 ARG A CA 1
ATOM 681 C C . ARG A 1 88 ? 1.319 -6.018 -0.203 1.00 95.94 88 ARG A C 1
ATOM 683 O O . ARG A 1 88 ? 2.498 -6.090 0.140 1.00 95.94 88 ARG A O 1
ATOM 690 N N . LYS A 1 89 ? 0.349 -5.621 0.615 1.00 95.25 89 LYS A N 1
ATOM 691 C CA . LYS A 1 89 ? 0.525 -5.353 2.043 1.00 95.25 89 LYS A CA 1
ATOM 692 C C . LYS A 1 89 ? -0.286 -6.357 2.844 1.00 95.25 89 LYS A C 1
ATOM 694 O O . LYS A 1 89 ? -1.460 -6.574 2.562 1.00 95.25 89 LYS A O 1
ATOM 699 N N . GLU A 1 90 ? 0.348 -6.969 3.834 1.00 95.19 90 GLU A N 1
ATOM 700 C CA . GLU A 1 90 ? -0.343 -7.824 4.799 1.00 95.19 90 GLU A CA 1
ATOM 701 C C . GLU A 1 90 ? -0.859 -6.958 5.945 1.00 95.19 90 GLU A C 1
ATOM 703 O O . GLU A 1 90 ? -0.103 -6.184 6.532 1.00 95.19 90 GLU A O 1
ATOM 708 N N . ILE A 1 91 ? -2.147 -7.088 6.252 1.00 94.44 91 ILE A N 1
ATOM 709 C CA . ILE A 1 91 ? -2.799 -6.438 7.390 1.00 94.44 91 ILE A CA 1
ATOM 710 C C . ILE A 1 91 ? -3.697 -7.455 8.095 1.00 94.44 91 ILE A C 1
ATOM 712 O O . ILE A 1 91 ? -4.298 -8.309 7.444 1.00 94.44 91 ILE A O 1
ATOM 716 N N . SER A 1 92 ? -3.791 -7.361 9.419 1.00 95.06 92 SER A N 1
ATOM 717 C CA . SER A 1 92 ? -4.682 -8.186 10.239 1.00 95.06 92 SER A CA 1
ATOM 718 C C . SER A 1 92 ? -5.706 -7.284 10.919 1.00 95.06 92 SER A C 1
ATOM 720 O O . SER A 1 92 ? -5.325 -6.301 11.554 1.00 95.06 92 SER A O 1
ATOM 722 N N . PHE A 1 93 ? -6.993 -7.580 10.742 1.00 93.81 93 PHE A N 1
ATOM 723 C CA . PHE A 1 93 ? -8.110 -6.808 11.291 1.00 93.81 93 PHE A CA 1
ATOM 724 C C . PHE A 1 93 ? -9.365 -7.683 11.425 1.00 93.81 93 PHE A C 1
ATOM 726 O O . PHE A 1 93 ? -9.479 -8.716 10.763 1.00 93.81 93 PHE A O 1
ATOM 733 N N . ASP A 1 94 ? -10.319 -7.277 12.269 1.00 94.12 94 ASP A N 1
ATOM 734 C CA . ASP A 1 94 ? -11.627 -7.940 12.353 1.00 94.12 94 ASP A CA 1
ATOM 735 C C . ASP A 1 94 ? -12.553 -7.404 11.252 1.00 94.12 94 ASP A C 1
ATOM 737 O O . ASP A 1 94 ? -12.967 -6.243 11.273 1.00 94.12 94 ASP A O 1
ATOM 741 N N . ILE A 1 95 ? -12.910 -8.256 10.289 1.00 92.88 95 ILE A N 1
ATOM 742 C CA . ILE A 1 95 ? -13.811 -7.900 9.1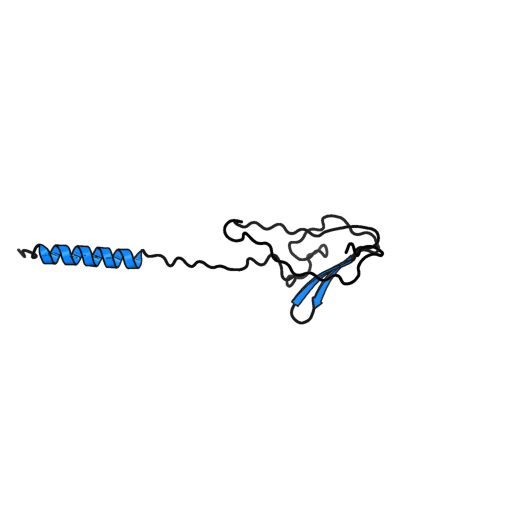84 1.00 92.88 95 ILE A CA 1
ATOM 743 C C . ILE A 1 95 ? -15.218 -7.510 9.661 1.00 92.88 95 ILE A C 1
ATOM 745 O O . ILE A 1 95 ? -15.921 -6.784 8.966 1.00 92.88 95 ILE A O 1
ATOM 749 N N . ARG A 1 96 ? -15.633 -7.939 10.861 1.00 93.56 96 ARG A N 1
ATOM 750 C CA . ARG A 1 96 ? -16.910 -7.519 11.461 1.00 93.56 96 ARG A CA 1
ATOM 751 C C . ARG A 1 96 ? -16.868 -6.061 11.916 1.00 93.56 96 ARG A C 1
ATOM 753 O O . ARG A 1 96 ? -17.917 -5.431 11.984 1.00 93.56 96 ARG A O 1
ATOM 760 N N . GLN A 1 97 ? -15.676 -5.539 12.214 1.00 91.69 97 GLN A N 1
ATOM 761 C CA . GLN A 1 97 ? -15.461 -4.129 12.551 1.00 91.69 97 GLN A CA 1
ATOM 762 C C . GLN A 1 97 ? -15.219 -3.279 11.296 1.00 91.69 97 GLN A C 1
ATOM 764 O O . GLN A 1 97 ? -15.723 -2.163 11.214 1.00 91.69 97 GLN A O 1
ATOM 769 N N . TYR A 1 98 ? -14.513 -3.818 10.292 1.00 93.19 98 TYR A N 1
ATOM 770 C CA . TYR A 1 98 ? -14.189 -3.118 9.041 1.00 93.19 98 TYR A CA 1
ATOM 771 C C . TYR A 1 98 ? -14.641 -3.917 7.803 1.00 93.19 98 TYR A C 1
ATOM 773 O O . TYR A 1 98 ? -13.812 -4.499 7.101 1.00 93.19 98 TYR A O 1
ATOM 781 N N . PRO A 1 99 ? -15.952 -3.969 7.509 1.00 93.31 99 PRO A N 1
ATOM 782 C CA . PRO A 1 99 ? -16.487 -4.828 6.448 1.00 93.31 99 PRO A CA 1
ATOM 783 C C . PRO A 1 99 ? -16.285 -4.278 5.029 1.00 93.31 99 PRO A C 1
ATOM 785 O O . PRO A 1 99 ? -16.496 -5.000 4.056 1.00 93.31 99 PRO A O 1
ATOM 788 N N . TYR A 1 100 ? -15.893 -3.010 4.890 1.00 93.38 100 TYR A N 1
ATOM 789 C CA . TYR A 1 100 ? -15.754 -2.346 3.597 1.00 93.38 100 TYR A CA 1
ATOM 790 C C . TYR A 1 100 ? -14.303 -1.972 3.318 1.00 93.38 100 TYR A C 1
ATOM 792 O O . TYR A 1 100 ? -13.656 -1.300 4.120 1.00 93.38 100 TYR A O 1
ATOM 800 N N . LEU A 1 101 ? -13.824 -2.337 2.130 1.00 93.88 101 LEU A N 1
ATOM 801 C CA . LEU A 1 101 ? -12.553 -1.867 1.599 1.00 93.88 101 LEU A CA 1
ATOM 802 C C . LEU A 1 101 ? -12.815 -0.692 0.650 1.00 93.88 101 LEU A C 1
ATOM 804 O O . LEU A 1 101 ? -13.533 -0.829 -0.336 1.00 93.88 101 LEU A O 1
ATOM 808 N N . SER A 1 102 ? -12.235 0.465 0.961 1.00 93.38 102 SER A N 1
ATOM 809 C CA . SER A 1 102 ? -12.343 1.683 0.153 1.00 93.38 102 SER A CA 1
ATOM 810 C C . SER A 1 102 ? -10.968 2.097 -0.354 1.00 93.38 102 SER A C 1
ATOM 812 O O . SER A 1 102 ? -10.009 2.135 0.415 1.00 93.38 102 SER A O 1
ATOM 814 N N . TRP A 1 103 ? -10.873 2.441 -1.636 1.00 93.50 103 TRP A N 1
ATOM 815 C CA . TRP A 1 103 ? -9.668 3.009 -2.235 1.00 93.50 103 TRP A CA 1
ATOM 816 C C . TRP A 1 103 ? -10.029 4.036 -3.301 1.00 93.50 103 TRP A C 1
ATOM 818 O O . TRP A 1 1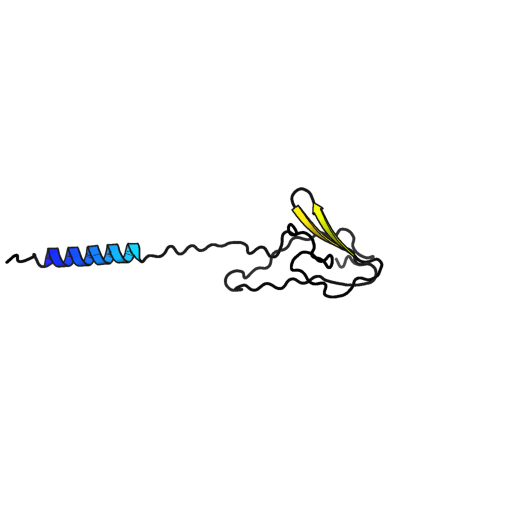03 ? -11.100 3.985 -3.909 1.00 93.50 103 TRP A O 1
ATOM 828 N N . TRP A 1 104 ? -9.102 4.953 -3.557 1.00 90.81 104 TRP A N 1
ATOM 829 C CA . TRP A 1 104 ? -9.170 5.865 -4.690 1.00 90.81 104 TRP A CA 1
ATOM 830 C C . TRP A 1 104 ? -8.064 5.522 -5.668 1.00 90.81 104 TRP A C 1
ATOM 832 O O . TRP A 1 104 ? -6.954 5.162 -5.283 1.00 90.81 104 TRP A O 1
ATOM 842 N N . TRP A 1 105 ? -8.388 5.614 -6.946 1.00 92.31 105 TRP A N 1
ATOM 843 C CA . TRP A 1 105 ? -7.456 5.350 -8.024 1.00 92.31 105 TRP A CA 1
ATOM 844 C C . TRP A 1 105 ? -7.775 6.270 -9.196 1.00 92.31 105 TRP A C 1
ATOM 846 O O . TRP A 1 105 ? -8.878 6.805 -9.317 1.00 92.31 105 TRP A O 1
ATOM 856 N N . LYS A 1 106 ? -6.786 6.452 -10.064 1.00 91.19 106 LYS A N 1
ATOM 857 C CA . LYS A 1 106 ? -6.906 7.224 -11.297 1.00 91.19 106 LYS A CA 1
ATOM 858 C C . LYS A 1 106 ? -6.105 6.523 -12.383 1.00 91.19 106 LYS A C 1
ATOM 860 O O . LYS A 1 106 ? -4.937 6.204 -12.176 1.00 91.19 106 LYS A O 1
ATOM 865 N N . ALA A 1 107 ? -6.708 6.326 -13.551 1.00 91.62 107 ALA A N 1
ATOM 866 C CA . ALA A 1 107 ? -5.962 5.920 -14.735 1.00 91.62 107 ALA A CA 1
ATOM 867 C C . ALA A 1 107 ? -5.248 7.142 -15.329 1.00 91.62 107 ALA A C 1
ATOM 869 O O . ALA A 1 107 ? -5.890 8.128 -15.685 1.00 91.62 107 ALA A O 1
ATOM 870 N N . GLY A 1 108 ? -3.917 7.084 -15.424 1.00 90.25 108 GLY A N 1
ATOM 871 C CA . GLY A 1 108 ? -3.135 8.098 -16.140 1.00 90.25 108 GLY A CA 1
ATOM 872 C C . GLY A 1 108 ? -3.168 7.890 -17.655 1.00 90.25 108 GLY A C 1
ATOM 873 O O . GLY A 1 108 ? -3.347 8.838 -18.410 1.00 90.25 108 GLY A O 1
ATOM 874 N N . GLN A 1 109 ? -3.023 6.638 -18.085 1.00 90.12 109 GLN A N 1
ATOM 875 C CA . GLN A 1 109 ? -3.090 6.213 -19.477 1.00 90.12 109 GLN A CA 1
ATOM 876 C C . GLN A 1 109 ? -3.590 4.769 -19.509 1.00 90.12 109 GLN A C 1
ATOM 878 O O . GLN A 1 109 ? -3.145 3.947 -18.709 1.00 90.12 109 GLN A O 1
ATOM 883 N N . LEU A 1 110 ? -4.507 4.468 -20.424 1.00 88.50 110 LEU A N 1
ATOM 884 C CA . LEU A 1 110 ? -4.933 3.098 -20.697 1.00 88.50 110 LEU A CA 1
ATOM 885 C C . LEU A 1 110 ? -4.095 2.517 -21.844 1.00 88.50 110 LEU A C 1
ATOM 887 O O . LEU A 1 110 ? -3.675 3.269 -22.732 1.00 88.50 110 LEU A O 1
ATOM 891 N N . PRO A 1 111 ? -3.850 1.195 -21.863 1.00 85.06 111 PRO A N 1
ATOM 892 C CA . PRO A 1 111 ? -3.257 0.559 -23.029 1.00 85.06 111 PRO A CA 1
ATOM 893 C C . PRO A 1 111 ? -4.170 0.739 -24.248 1.00 85.06 111 PRO A C 1
ATOM 895 O O . PRO A 1 111 ? -5.375 0.972 -24.123 1.00 85.06 111 PRO A O 1
ATOM 898 N N . LYS A 1 112 ? -3.606 0.628 -25.453 1.00 87.12 112 LYS A N 1
ATOM 899 C CA . LYS A 1 112 ? -4.400 0.687 -26.687 1.00 87.12 112 LYS A CA 1
ATOM 900 C C . LYS A 1 112 ? -5.447 -0.435 -26.670 1.00 87.12 112 LYS A C 1
ATOM 902 O O . LYS A 1 112 ? -5.082 -1.596 -26.533 1.00 87.12 112 LYS A O 1
ATOM 907 N N . GLY A 1 113 ? -6.726 -0.080 -26.807 1.00 87.19 113 GLY A N 1
ATOM 908 C CA . GLY A 1 113 ? -7.842 -1.030 -26.680 1.00 87.19 113 GLY A CA 1
ATOM 909 C C . GLY A 1 113 ? -8.171 -1.441 -25.238 1.00 87.19 113 GLY A C 1
ATOM 910 O O . GLY A 1 113 ? -8.945 -2.365 -25.039 1.00 87.19 113 GLY A O 1
ATOM 911 N N . GLY A 1 114 ? -7.583 -0.779 -24.236 1.00 82.75 114 GLY A N 1
ATOM 912 C CA . GLY A 1 114 ? -7.848 -1.016 -22.814 1.00 82.75 114 GLY A CA 1
ATOM 913 C C . GLY A 1 114 ? -9.098 -0.326 -22.274 1.00 82.75 114 GLY A C 1
ATOM 914 O O . GLY A 1 114 ? -9.419 -0.499 -21.101 1.00 82.75 114 GLY A O 1
ATOM 915 N N . ASP A 1 115 ? -9.783 0.467 -23.098 1.00 83.25 115 ASP A N 1
ATOM 916 C CA . ASP A 1 115 ? -11.131 0.925 -22.782 1.00 83.25 115 ASP A CA 1
ATOM 917 C C . ASP A 1 115 ? -12.114 -0.167 -23.217 1.00 83.25 115 ASP A C 1
ATOM 919 O O . ASP A 1 115 ? -12.268 -0.427 -24.408 1.00 83.25 115 ASP A O 1
ATOM 923 N N . ILE A 1 116 ? -12.698 -0.855 -22.234 1.00 72.88 116 ILE A N 1
ATOM 924 C CA . ILE A 1 116 ? -13.655 -1.959 -22.429 1.00 72.88 116 ILE A CA 1
ATOM 925 C C . ILE A 1 116 ? -15.117 -1.493 -22.339 1.00 72.88 116 ILE A C 1
ATOM 927 O O . ILE A 1 116 ? -16.010 -2.326 -22.186 1.00 72.88 116 ILE A O 1
ATOM 931 N N . ARG A 1 117 ? -15.347 -0.176 -22.333 1.00 69.00 117 ARG A N 1
ATOM 932 C CA . ARG A 1 117 ? -16.690 0.413 -22.317 1.00 69.00 117 ARG A CA 1
ATOM 933 C C . ARG A 1 117 ? -17.410 0.250 -23.647 1.00 69.00 117 ARG A C 1
ATOM 935 O O . ARG A 1 117 ? -16.740 0.306 -24.701 1.00 69.00 117 ARG A O 1
#